Protein AF-A0A3D4GXV2-F1 (afdb_monomer)

pLDDT: mean 89.31, std 11.66, range [52.81, 98.31]

Foldseek 3Di:
DPDPDDDDDDPPPVVCVVVVHDDDDQDDDDPVLCVLCVVVLPPPVQHSRNLSVLQVDDDDDDDCPPVNVVVVVVSVSSND

Mean predicted aligned error: 8.09 Å

Solvent-accessible surface area (backbone atoms only — not comparable to full-atom values): 5125 Å² total; per-residue (Å²): 132,91,77,90,80,84,82,85,60,84,69,47,74,59,46,43,52,74,69,68,53,90,72,95,71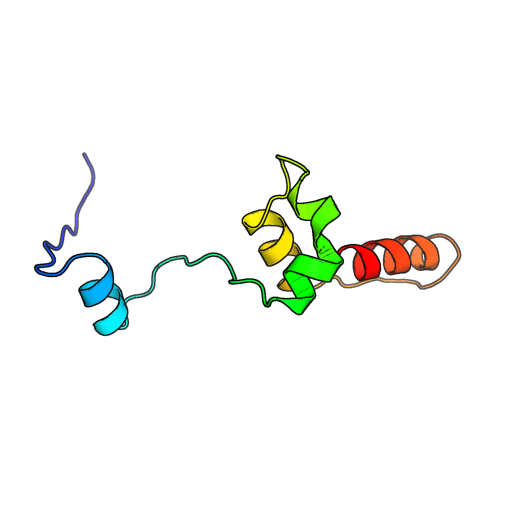,73,63,82,76,51,74,68,51,48,64,76,41,46,75,54,43,68,38,84,90,36,22,63,62,40,48,30,52,32,58,70,45,85,85,90,79,89,62,78,48,91,68,29,48,60,51,52,51,52,39,52,72,66,38,72

Sequence (80 aa):
MGYTDVVYLEGGTKAWSDAGLSFDRDRQLSKAEIQRYSRHLLVPEVGEKGQGKLLDAKVLMVGAGGLGSPAAYYLAAAGV

Structure (mmCIF, N/CA/C/O backbone):
data_AF-A0A3D4GXV2-F1
#
_entry.id   AF-A0A3D4GXV2-F1
#
loop_
_atom_site.group_PDB
_atom_site.id
_atom_site.type_symbol
_atom_site.label_atom_id
_atom_site.label_alt_id
_atom_site.label_comp_id
_atom_site.labe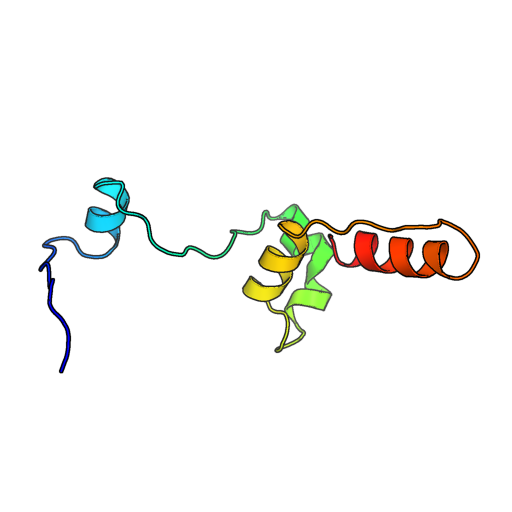l_asym_id
_atom_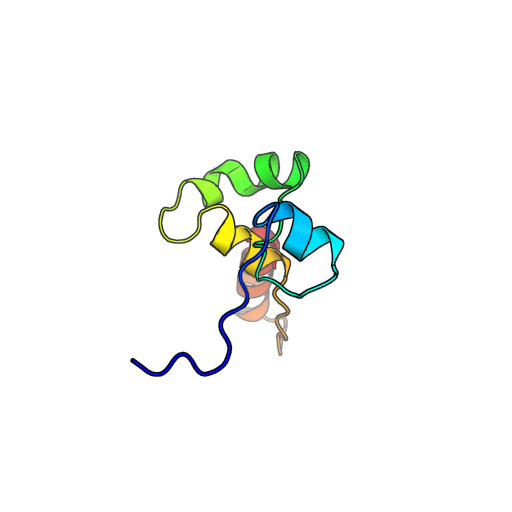site.label_entity_id
_atom_site.label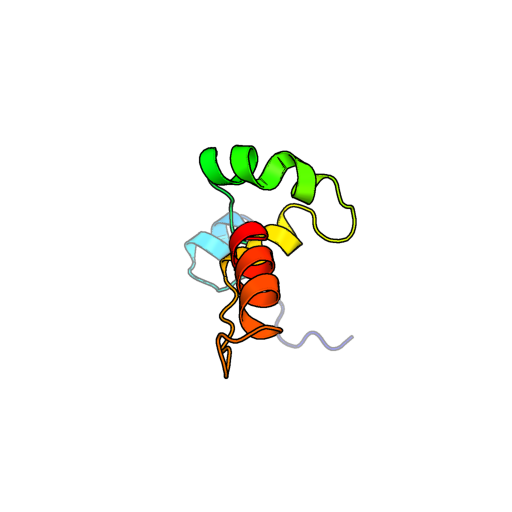_seq_id
_atom_site.pdbx_PDB_ins_code
_atom_site.Cartn_x
_atom_site.Cartn_y
_atom_site.Cartn_z
_atom_site.occupancy
_atom_site.B_iso_or_equiv
_atom_site.auth_seq_id
_atom_site.auth_comp_id
_atom_site.auth_asym_id
_atom_site.auth_atom_id
_atom_site.pdbx_PDB_model_num
ATOM 1 N N . MET A 1 1 ? -36.969 16.158 -8.151 1.00 52.81 1 MET A N 1
ATOM 2 C CA . MET A 1 1 ? -35.870 15.699 -7.277 1.00 52.81 1 MET A CA 1
ATOM 3 C C . MET A 1 1 ? -36.098 14.215 -7.032 1.00 52.81 1 MET A C 1
ATOM 5 O O . MET A 1 1 ? -37.126 13.871 -6.472 1.00 52.81 1 MET A O 1
ATOM 9 N N . GLY A 1 2 ? -35.264 13.349 -7.611 1.00 70.00 2 GLY A N 1
ATOM 10 C CA . GLY A 1 2 ? -35.539 11.917 -7.821 1.00 70.00 2 GLY A CA 1
ATOM 11 C C . GLY A 1 2 ? -35.196 10.998 -6.649 1.00 70.00 2 GLY A C 1
ATOM 12 O O . GLY A 1 2 ? -34.607 9.948 -6.871 1.00 70.00 2 GLY A O 1
ATOM 13 N N . TYR A 1 3 ? -35.527 11.381 -5.418 1.00 70.38 3 TYR A N 1
ATOM 14 C CA . TYR A 1 3 ? -35.396 10.470 -4.282 1.00 70.38 3 TYR A CA 1
ATOM 15 C C . TYR A 1 3 ? -36.677 9.639 -4.177 1.00 70.38 3 TYR A C 1
ATOM 17 O O . TYR A 1 3 ? -37.728 10.174 -3.837 1.00 70.38 3 TYR A O 1
ATOM 25 N N . THR A 1 4 ? -36.603 8.357 -4.536 1.00 77.19 4 THR A N 1
ATOM 26 C CA . THR A 1 4 ? -37.752 7.431 -4.514 1.00 77.19 4 THR A CA 1
ATOM 27 C C . THR A 1 4 ? -37.872 6.642 -3.216 1.00 77.19 4 THR A C 1
ATOM 29 O O . THR A 1 4 ? -38.919 6.053 -2.976 1.00 77.19 4 THR A O 1
ATOM 32 N N . ASP A 1 5 ? -36.830 6.641 -2.383 1.00 69.31 5 ASP A N 1
ATOM 33 C CA . ASP A 1 5 ? -36.796 5.884 -1.134 1.00 69.31 5 ASP A CA 1
ATOM 34 C C . ASP A 1 5 ? -36.032 6.675 -0.064 1.00 69.31 5 ASP A C 1
ATOM 36 O O . ASP A 1 5 ? -34.800 6.682 -0.015 1.00 69.31 5 ASP A O 1
ATOM 40 N N . VAL A 1 6 ? -36.772 7.459 0.721 1.00 69.31 6 VAL A N 1
ATOM 41 C CA . VAL A 1 6 ? -36.226 8.292 1.797 1.00 69.31 6 VAL A CA 1
ATOM 42 C C . VAL A 1 6 ? -36.674 7.693 3.118 1.00 69.31 6 VAL A C 1
ATOM 44 O O . VAL A 1 6 ? -37.855 7.731 3.455 1.00 69.31 6 VAL A O 1
ATOM 47 N N . VAL A 1 7 ? -35.721 7.175 3.884 1.00 69.81 7 VAL A N 1
ATOM 48 C CA . VAL A 1 7 ? -35.951 6.643 5.230 1.00 69.81 7 VAL A CA 1
ATOM 49 C C . VAL A 1 7 ? -35.433 7.627 6.274 1.00 69.81 7 VAL A C 1
ATOM 51 O O . VAL A 1 7 ? -34.274 8.038 6.246 1.00 69.81 7 VAL A O 1
ATOM 54 N N . TYR A 1 8 ? -36.312 8.020 7.198 1.00 67.56 8 TYR A N 1
ATOM 55 C CA . TYR A 1 8 ? -35.951 8.826 8.362 1.00 67.56 8 TYR A CA 1
ATOM 56 C C . TYR A 1 8 ? -35.465 7.893 9.471 1.00 67.56 8 TYR A C 1
ATOM 58 O O . TYR A 1 8 ? -36.239 7.081 9.975 1.00 67.56 8 TYR A O 1
ATOM 66 N N . LEU A 1 9 ? -34.187 7.986 9.843 1.00 67.44 9 LEU A N 1
ATOM 67 C CA . LEU A 1 9 ? -33.651 7.218 10.968 1.00 67.44 9 LEU A CA 1
ATOM 68 C C . LEU A 1 9 ? -33.625 8.077 12.216 1.00 67.44 9 LEU A C 1
ATOM 70 O O . LEU A 1 9 ? -32.770 8.956 12.359 1.00 67.44 9 LEU A O 1
ATOM 74 N N . GLU A 1 10 ? -34.491 7.753 13.166 1.00 72.31 10 GLU A N 1
ATOM 75 C CA . GLU A 1 10 ? -34.199 8.099 14.549 1.00 72.31 10 GLU A CA 1
ATOM 76 C C . GLU A 1 10 ? -32.894 7.398 14.970 1.00 72.31 10 GLU A C 1
ATOM 78 O O . GLU A 1 10 ? -32.734 6.192 14.797 1.00 72.31 10 GLU A O 1
ATOM 83 N N . GLY A 1 11 ? -31.921 8.164 15.473 1.00 71.12 11 GLY A N 1
ATOM 84 C CA . GLY A 1 11 ? -30.612 7.639 15.895 1.00 71.12 11 GLY A CA 1
ATOM 85 C C . GLY A 1 11 ? -29.460 7.793 14.887 1.00 71.12 11 GLY A C 1
ATOM 86 O O . GLY A 1 11 ? -28.320 7.448 15.212 1.00 71.12 11 GLY A O 1
ATOM 87 N N . GLY A 1 12 ? -29.708 8.364 13.702 1.00 77.25 12 GLY A N 1
ATOM 88 C CA . GLY A 1 12 ? -28.663 8.809 12.768 1.00 77.25 12 GLY A CA 1
ATOM 89 C C . GLY A 1 12 ? -27.771 7.692 12.199 1.00 77.25 12 GLY A C 1
ATOM 90 O O . GLY A 1 12 ? -28.180 6.543 12.055 1.00 77.25 12 GLY A O 1
ATOM 91 N N . THR A 1 13 ? -26.520 8.027 11.861 1.00 76.12 13 THR A N 1
ATOM 92 C CA . THR A 1 13 ? -25.569 7.109 11.192 1.00 76.12 13 THR A CA 1
ATOM 93 C C . THR A 1 13 ? -25.199 5.883 12.028 1.00 76.12 13 THR A C 1
ATOM 95 O O . THR A 1 13 ? -24.808 4.853 11.478 1.00 76.12 13 THR A O 1
ATOM 98 N N . LYS A 1 14 ? -25.333 5.975 13.355 1.00 75.69 14 LYS A N 1
ATOM 99 C CA . LYS A 1 14 ? -25.071 4.864 14.269 1.00 75.69 14 LYS A CA 1
ATOM 100 C C . LYS A 1 14 ? -26.162 3.799 14.162 1.00 75.69 14 LYS A C 1
ATOM 102 O O . LYS A 1 14 ? -25.836 2.648 13.909 1.00 75.69 14 LYS A O 1
ATOM 107 N N . ALA A 1 15 ? -27.433 4.205 14.219 1.00 81.75 15 ALA A N 1
ATOM 108 C CA . ALA A 1 15 ? -28.565 3.301 14.013 1.00 81.75 15 ALA A CA 1
ATOM 109 C C . ALA A 1 15 ? -28.530 2.631 12.624 1.00 81.75 15 ALA A C 1
ATOM 111 O O . ALA A 1 15 ? -28.824 1.447 12.505 1.00 81.75 15 ALA A O 1
ATOM 112 N N . TRP A 1 16 ? -28.094 3.356 11.586 1.00 78.06 16 TRP A N 1
ATOM 113 C CA . TRP A 1 16 ? -27.896 2.808 10.235 1.00 78.06 16 TRP A CA 1
ATOM 114 C C . TRP A 1 16 ? -26.831 1.704 10.188 1.00 78.06 16 TRP A C 1
ATOM 116 O O . TRP A 1 16 ? -27.046 0.651 9.591 1.00 78.06 16 TRP A O 1
ATOM 126 N N . SER A 1 17 ? -25.692 1.933 10.850 1.00 77.19 17 SER A N 1
ATOM 127 C CA . SER A 1 17 ? -24.621 0.941 10.976 1.00 77.19 17 SER A CA 1
ATOM 128 C C . SER A 1 17 ? -25.063 -0.274 11.795 1.00 77.19 17 SER A C 1
ATOM 130 O O . SER A 1 17 ? -24.733 -1.398 11.428 1.00 77.19 17 SER A O 1
ATOM 132 N N . ASP A 1 18 ? -25.797 -0.057 12.889 1.00 80.19 18 ASP A N 1
ATOM 133 C CA . ASP A 1 18 ? -26.287 -1.120 13.776 1.00 80.19 18 ASP A CA 1
ATOM 134 C C . ASP A 1 18 ? -27.377 -1.972 13.096 1.00 80.19 18 ASP A C 1
ATOM 136 O O . ASP A 1 18 ? -27.486 -3.167 13.359 1.00 80.19 18 ASP A O 1
ATOM 140 N N . ALA A 1 19 ? -28.132 -1.388 12.158 1.00 83.31 19 ALA A N 1
ATOM 141 C CA . ALA A 1 19 ? -29.098 -2.085 11.306 1.00 83.31 19 ALA A CA 1
ATOM 142 C C . ALA A 1 19 ? -28.448 -2.932 10.190 1.00 83.31 19 ALA A C 1
ATOM 144 O O . ALA A 1 19 ? -29.158 -3.561 9.406 1.00 83.31 19 ALA A O 1
ATOM 145 N N . GLY A 1 20 ? -27.112 -2.946 10.088 1.00 76.62 20 GLY A N 1
ATOM 146 C CA . GLY A 1 20 ? -26.379 -3.730 9.088 1.00 76.62 20 GLY A CA 1
ATOM 147 C C . GLY A 1 20 ? -26.513 -3.207 7.656 1.00 76.62 20 GLY A C 1
ATOM 148 O O . GLY A 1 20 ? -26.149 -3.903 6.709 1.00 76.62 20 GLY A O 1
ATOM 149 N N . LEU A 1 21 ? -27.030 -1.989 7.481 1.00 80.88 21 LEU A N 1
ATOM 150 C CA . LEU A 1 21 ? -27.130 -1.351 6.176 1.00 80.88 21 LEU A CA 1
ATOM 151 C C . LEU A 1 21 ? -25.734 -0.927 5.717 1.00 80.88 21 LEU A C 1
ATOM 153 O O . LEU A 1 21 ? -24.953 -0.371 6.489 1.00 80.88 21 LEU A O 1
ATOM 157 N N . SER A 1 22 ? -25.402 -1.195 4.454 1.00 66.56 22 SER A N 1
ATOM 158 C CA . SER A 1 22 ? -24.101 -0.830 3.898 1.00 66.56 22 SER A CA 1
ATOM 159 C C . SER A 1 22 ? -23.982 0.684 3.749 1.00 66.56 22 SER A C 1
ATOM 161 O O . SER A 1 22 ? -24.891 1.345 3.245 1.00 66.56 22 SER A O 1
ATOM 163 N N . PHE A 1 23 ? -22.833 1.227 4.121 1.00 71.38 23 PHE A N 1
ATOM 164 C CA . PHE A 1 23 ? -22.438 2.594 3.814 1.00 71.38 23 PHE A CA 1
ATOM 165 C C . PHE A 1 23 ? -20.931 2.594 3.564 1.00 71.38 23 PHE A C 1
ATOM 167 O O . PHE A 1 23 ? -20.191 1.803 4.153 1.00 71.38 23 PHE A O 1
ATOM 174 N N . ASP A 1 24 ? -20.496 3.441 2.638 1.00 71.50 24 ASP A N 1
ATOM 175 C CA . ASP A 1 24 ? -19.101 3.512 2.212 1.00 71.50 24 ASP A CA 1
ATOM 176 C C . ASP A 1 24 ? -18.254 4.114 3.349 1.00 71.50 24 ASP A C 1
ATOM 178 O O . ASP A 1 24 ? -18.314 5.319 3.608 1.00 71.50 24 ASP A O 1
ATOM 182 N N . ARG A 1 25 ? -17.531 3.268 4.099 1.00 73.00 25 ARG A N 1
ATOM 183 C CA . ARG A 1 25 ? -16.481 3.708 5.031 1.00 73.00 25 ARG A CA 1
ATOM 184 C C . ARG A 1 25 ? -15.141 3.569 4.332 1.00 73.00 25 ARG A C 1
ATOM 186 O O . ARG A 1 25 ? -14.782 2.474 3.906 1.00 73.00 25 ARG A O 1
ATOM 193 N N . ASP A 1 26 ? -14.370 4.650 4.324 1.00 83.56 26 ASP A N 1
ATOM 194 C CA . ASP A 1 26 ? -12.956 4.570 3.974 1.00 83.56 26 ASP A CA 1
ATOM 195 C C . ASP A 1 26 ? -12.224 3.646 4.969 1.00 83.56 26 ASP A C 1
ATOM 197 O O . ASP A 1 26 ? -12.551 3.605 6.163 1.00 83.56 26 ASP A O 1
ATOM 201 N N . ARG A 1 27 ? -11.235 2.886 4.479 1.00 89.31 27 ARG A N 1
ATOM 202 C CA . ARG A 1 27 ? -10.409 2.005 5.313 1.00 89.31 27 ARG A CA 1
ATOM 203 C C . ARG A 1 27 ? -9.768 2.791 6.453 1.00 89.31 27 ARG A C 1
ATOM 205 O O . ARG A 1 27 ? -9.097 3.796 6.233 1.00 89.31 27 ARG A O 1
ATOM 212 N N . GLN A 1 28 ? -9.904 2.273 7.670 1.00 92.88 28 GLN A N 1
ATOM 213 C CA . GLN A 1 28 ? -9.247 2.837 8.842 1.00 92.88 28 GLN A CA 1
ATOM 214 C C . GLN A 1 28 ? -7.805 2.322 8.937 1.00 92.88 28 GLN A C 1
ATOM 216 O O . GLN A 1 28 ? -7.577 1.112 8.951 1.00 92.88 28 GLN A O 1
ATOM 221 N N . LEU A 1 29 ? -6.833 3.235 9.002 1.00 96.25 29 LEU A N 1
ATOM 222 C CA . LEU A 1 29 ? -5.418 2.879 9.103 1.00 96.25 29 LEU A CA 1
ATOM 223 C C . LEU A 1 29 ? -5.041 2.516 10.545 1.00 96.25 29 LEU A C 1
ATOM 225 O O . LEU A 1 29 ? -5.394 3.206 11.504 1.00 96.25 29 LEU A O 1
ATOM 229 N N . SER A 1 30 ? -4.271 1.444 10.704 1.00 97.44 30 SER A N 1
ATOM 230 C CA . SER A 1 30 ? -3.633 1.096 11.970 1.00 97.44 30 SER A CA 1
ATOM 231 C C . SER A 1 30 ? -2.532 2.098 12.327 1.00 97.44 30 SER A C 1
ATOM 233 O O . SER A 1 30 ? -1.967 2.783 11.473 1.00 97.44 30 SER A O 1
ATOM 235 N N . LYS A 1 31 ? -2.142 2.141 13.606 1.00 97.88 31 LYS A N 1
ATOM 236 C CA . LYS A 1 31 ? -1.041 3.008 14.065 1.00 97.88 31 LYS A CA 1
ATOM 237 C C . LYS A 1 31 ? 0.270 2.748 13.312 1.00 97.88 31 LYS A C 1
ATOM 239 O O . LYS A 1 31 ? 1.000 3.691 13.021 1.00 97.88 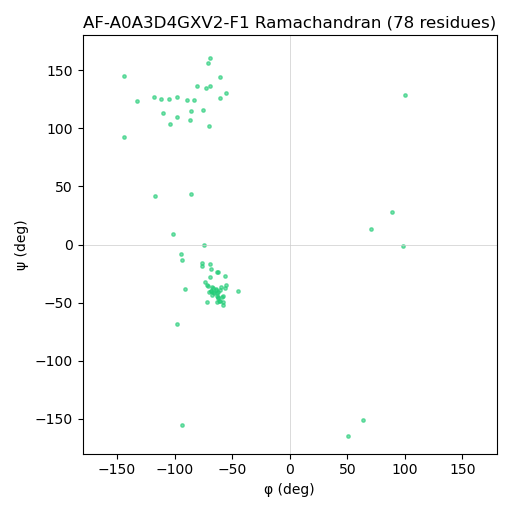31 LYS A O 1
ATOM 244 N N . ALA A 1 32 ? 0.555 1.485 12.990 1.00 98.12 32 ALA A N 1
ATOM 245 C CA . ALA A 1 32 ? 1.754 1.102 12.250 1.00 98.12 32 ALA A CA 1
ATOM 246 C C . ALA A 1 32 ? 1.715 1.603 10.796 1.00 98.12 32 ALA A C 1
ATOM 248 O O . ALA A 1 32 ? 2.723 2.093 10.290 1.00 98.12 32 ALA A O 1
ATOM 249 N N . GLU A 1 33 ? 0.553 1.542 10.141 1.00 97.88 33 GLU A N 1
ATOM 250 C CA . GLU A 1 33 ? 0.363 2.077 8.787 1.00 97.88 33 GLU A CA 1
ATOM 251 C C . GLU A 1 33 ? 0.460 3.603 8.773 1.00 97.88 33 GLU A C 1
ATOM 253 O O . GLU A 1 33 ? 1.171 4.152 7.937 1.00 97.88 33 GLU A O 1
ATOM 258 N N . ILE A 1 34 ? -0.158 4.291 9.738 1.00 97.94 34 ILE A N 1
ATOM 259 C CA . ILE A 1 34 ? -0.031 5.750 9.878 1.00 97.94 34 ILE A CA 1
ATOM 260 C C . ILE A 1 34 ? 1.439 6.143 10.044 1.00 97.94 34 ILE A C 1
ATOM 262 O O . ILE A 1 34 ? 1.910 7.074 9.395 1.00 97.94 34 ILE A O 1
ATOM 266 N N . GLN A 1 35 ? 2.193 5.418 10.874 1.00 98.19 35 GLN A N 1
ATOM 267 C CA . GLN A 1 35 ? 3.616 5.684 11.055 1.00 98.19 35 GLN A CA 1
ATOM 268 C C . GLN A 1 35 ? 4.402 5.462 9.753 1.00 98.19 35 GLN A C 1
ATOM 270 O O . GLN A 1 35 ? 5.163 6.342 9.338 1.00 98.19 35 GLN A O 1
ATOM 275 N N . ARG A 1 36 ? 4.195 4.314 9.093 1.00 98.19 36 ARG A N 1
ATOM 276 C CA . ARG A 1 36 ? 4.896 3.922 7.860 1.00 98.19 36 ARG A CA 1
ATOM 277 C C . ARG A 1 36 ? 4.604 4.866 6.692 1.00 98.19 36 ARG A C 1
ATOM 279 O O . ARG A 1 36 ? 5.530 5.230 5.975 1.00 98.19 36 ARG A O 1
ATOM 286 N N . TYR A 1 37 ? 3.350 5.279 6.526 1.00 98.31 37 TYR A N 1
ATOM 287 C CA . TYR A 1 37 ? 2.884 6.094 5.400 1.00 98.31 37 TYR A CA 1
ATOM 288 C C . TYR A 1 37 ? 2.708 7.574 5.745 1.00 98.31 37 TYR A C 1
ATOM 290 O O . TYR A 1 37 ? 2.214 8.331 4.917 1.00 98.31 37 TYR A O 1
ATOM 298 N N . SER A 1 38 ? 3.157 8.016 6.924 1.00 97.94 38 SER A N 1
ATOM 299 C CA . SER A 1 38 ? 3.012 9.395 7.421 1.00 97.94 38 SER A CA 1
ATOM 300 C C . SER A 1 38 ? 3.339 10.473 6.384 1.00 97.94 38 SER A C 1
ATOM 302 O O . SER A 1 38 ? 2.619 11.457 6.278 1.00 97.94 38 SER A O 1
ATOM 304 N N . ARG A 1 39 ? 4.386 10.277 5.572 1.00 98.19 39 ARG A N 1
ATOM 305 C CA . ARG A 1 39 ? 4.773 11.216 4.504 1.00 98.19 39 ARG A CA 1
ATOM 306 C C . ARG A 1 39 ? 3.845 11.182 3.289 1.00 98.19 39 ARG A C 1
ATOM 308 O O . ARG A 1 39 ? 3.665 12.216 2.660 1.00 98.19 39 ARG A O 1
ATOM 315 N N . HIS A 1 40 ? 3.265 10.029 2.960 1.00 97.88 40 HIS A N 1
ATOM 316 C CA . HIS A 1 40 ? 2.281 9.912 1.880 1.00 97.88 40 HIS A CA 1
ATOM 317 C C . HIS A 1 40 ? 0.959 10.577 2.276 1.00 97.88 40 HIS A C 1
ATOM 319 O O . HIS A 1 40 ? 0.339 11.232 1.448 1.00 97.88 40 HIS A O 1
ATOM 325 N N . LEU A 1 41 ? 0.576 10.489 3.557 1.00 97.44 41 LEU A N 1
ATOM 326 C CA . LEU A 1 41 ? -0.639 11.122 4.086 1.00 97.44 41 LEU A CA 1
ATOM 327 C C . LEU A 1 41 ? -0.624 12.654 3.975 1.00 97.44 41 LEU A C 1
ATOM 329 O O . LEU A 1 41 ? -1.684 13.270 3.944 1.00 97.44 41 LEU A O 1
ATOM 333 N N . LEU A 1 42 ? 0.561 13.268 3.902 1.00 97.75 42 LEU A N 1
ATOM 334 C CA . LEU A 1 42 ? 0.713 14.715 3.724 1.00 97.75 42 LEU A CA 1
ATOM 335 C C . LEU A 1 42 ? 0.453 15.178 2.284 1.00 97.75 42 LEU A C 1
ATOM 337 O O . LEU A 1 42 ? 0.288 16.376 2.068 1.00 97.75 42 LEU A O 1
ATOM 341 N N . VAL A 1 43 ? 0.439 14.266 1.306 1.00 97.81 43 VAL A N 1
ATOM 342 C CA . VAL A 1 43 ? 0.138 14.594 -0.093 1.00 97.81 43 VAL A CA 1
ATOM 343 C C . VAL A 1 43 ? -1.375 14.809 -0.214 1.00 97.81 43 VAL A C 1
ATOM 345 O O . VAL A 1 43 ? -2.117 13.846 0.011 1.00 97.81 43 VAL A O 1
ATOM 348 N N . PRO A 1 44 ? -1.855 16.024 -0.553 1.00 95.44 44 PRO A N 1
ATOM 349 C CA . PRO A 1 44 ? -3.284 16.351 -0.546 1.00 95.44 44 PRO A CA 1
ATOM 350 C C . PRO A 1 44 ? -4.146 15.414 -1.398 1.00 95.44 44 PRO A C 1
ATOM 352 O O . PRO A 1 44 ? -5.273 15.093 -1.030 1.00 95.44 44 PRO A O 1
ATOM 355 N N . GLU A 1 45 ? -3.607 14.945 -2.521 1.00 96.31 45 GLU A N 1
ATOM 356 C CA . GLU A 1 45 ? -4.282 14.053 -3.462 1.00 96.31 45 GLU A CA 1
ATOM 357 C C . GLU A 1 45 ? -4.351 12.598 -2.970 1.00 96.31 45 GLU A C 1
ATOM 359 O O . GLU A 1 45 ? -5.161 11.818 -3.475 1.00 96.31 45 GLU A O 1
ATOM 364 N N . VAL A 1 46 ? -3.516 12.223 -1.994 1.00 96.44 46 VAL A N 1
ATOM 365 C CA . VAL A 1 46 ? -3.496 10.883 -1.394 1.00 96.44 46 VAL A CA 1
ATOM 366 C C . VAL A 1 46 ? -4.288 10.906 -0.090 1.00 96.44 46 VAL A C 1
ATOM 368 O O . VAL A 1 46 ? -5.366 10.315 -0.020 1.00 96.44 46 VAL A O 1
A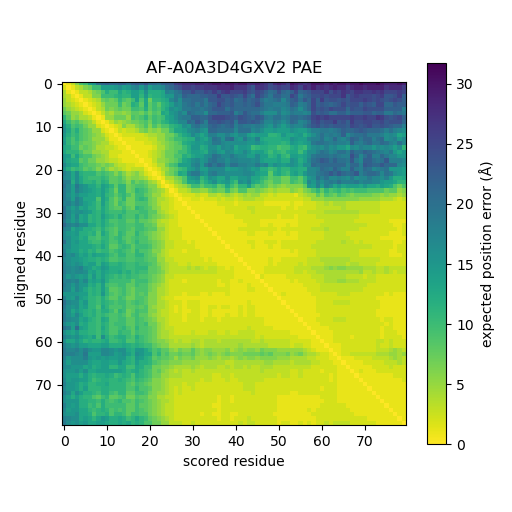TOM 371 N N . GLY A 1 47 ? -3.791 11.597 0.938 1.00 96.62 47 GLY A N 1
ATOM 372 C CA . GLY A 1 47 ? -4.386 11.587 2.276 1.00 96.62 47 GLY A CA 1
ATOM 373 C C . GLY A 1 47 ? -4.644 10.174 2.826 1.00 96.62 47 GLY A C 1
ATOM 374 O O . GLY A 1 47 ? -4.156 9.166 2.311 1.00 96.62 47 GLY A O 1
ATOM 375 N N . GLU A 1 48 ? -5.454 10.076 3.880 1.00 95.88 48 GLU A N 1
ATOM 376 C CA . GLU A 1 48 ? -5.820 8.775 4.465 1.00 95.88 48 GLU A CA 1
ATOM 377 C C . GLU A 1 48 ? -6.677 7.932 3.515 1.00 95.88 48 GLU A C 1
ATOM 379 O O . GLU A 1 48 ? -6.430 6.738 3.349 1.00 95.88 48 GLU A O 1
ATOM 384 N N . LYS A 1 49 ? -7.632 8.564 2.823 1.00 95.06 49 LYS A N 1
ATOM 385 C CA . LYS A 1 49 ? -8.531 7.900 1.869 1.00 95.06 49 LYS A CA 1
ATOM 386 C C . LYS A 1 49 ? -7.771 7.247 0.713 1.00 95.06 49 LYS A C 1
ATOM 388 O O . LYS A 1 49 ? -8.027 6.095 0.373 1.00 95.06 49 LYS A O 1
ATOM 393 N N . GLY A 1 50 ? -6.847 7.973 0.088 1.00 96.69 50 GLY A N 1
ATOM 394 C CA . GLY A 1 50 ? -6.035 7.465 -1.016 1.00 96.69 50 GLY A CA 1
ATOM 395 C C . GLY A 1 50 ? -5.054 6.393 -0.557 1.00 96.69 50 GLY A C 1
ATOM 396 O O . GLY A 1 50 ? -4.926 5.373 -1.229 1.00 96.69 50 GLY A O 1
ATOM 397 N N . GLN A 1 51 ? -4.435 6.559 0.616 1.00 98.25 51 GLN A N 1
ATOM 398 C CA . GLN A 1 51 ? -3.561 5.528 1.178 1.00 98.25 51 GLN A CA 1
ATOM 399 C C . GLN A 1 51 ? -4.334 4.243 1.516 1.00 98.25 51 GLN A C 1
ATOM 401 O O . GLN A 1 51 ? -3.843 3.151 1.239 1.00 98.25 51 GLN A O 1
ATOM 406 N N . GLY A 1 52 ? -5.555 4.361 2.048 1.00 97.12 52 GLY A N 1
ATOM 407 C CA . GLY A 1 52 ? -6.457 3.228 2.260 1.00 97.12 52 GLY A CA 1
ATOM 408 C C . GLY A 1 52 ? -6.768 2.492 0.956 1.00 97.12 52 GLY A C 1
ATOM 409 O O . GLY A 1 52 ? -6.622 1.276 0.892 1.00 97.12 52 GLY A O 1
ATOM 410 N N . LYS A 1 53 ? -7.077 3.233 -0.118 1.00 96.25 53 LYS A N 1
ATOM 411 C CA . LYS A 1 53 ? -7.292 2.652 -1.454 1.00 96.25 53 LYS A CA 1
ATOM 412 C C . LYS A 1 53 ? -6.067 1.921 -1.999 1.00 96.25 53 LYS A C 1
ATOM 414 O O . LYS A 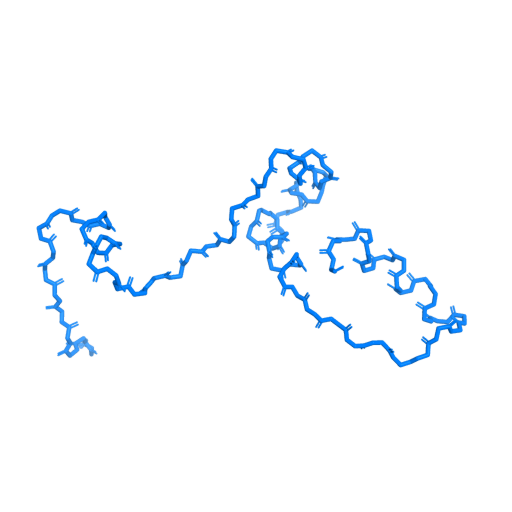1 53 ? -6.243 0.885 -2.627 1.00 96.25 53 LYS A O 1
ATOM 419 N N . LEU A 1 54 ? -4.856 2.444 -1.787 1.00 97.56 54 LEU A N 1
ATOM 420 C CA . LEU A 1 54 ? -3.622 1.756 -2.184 1.00 97.56 54 LEU A CA 1
ATOM 421 C C . LEU A 1 54 ? -3.465 0.436 -1.424 1.00 97.56 54 LEU A C 1
ATOM 423 O O . LEU A 1 54 ? -3.214 -0.581 -2.053 1.00 97.56 54 LEU A O 1
ATOM 427 N N . LEU A 1 55 ? -3.709 0.437 -0.112 1.00 97.69 55 LEU A N 1
ATOM 428 C CA . LEU A 1 55 ? -3.602 -0.760 0.728 1.00 97.69 55 LEU A CA 1
ATOM 429 C C . LEU A 1 55 ? -4.668 -1.829 0.455 1.00 97.69 55 LEU A C 1
ATOM 431 O O . LEU A 1 55 ? -4.481 -2.984 0.843 1.00 97.69 55 LEU A O 1
ATOM 435 N N . ASP A 1 56 ? -5.792 -1.450 -0.151 1.00 96.44 56 ASP A N 1
ATOM 436 C CA . ASP A 1 56 ? -6.838 -2.376 -0.601 1.00 96.44 56 ASP A CA 1
ATOM 437 C C . ASP A 1 56 ? -6.682 -2.770 -2.081 1.00 96.44 56 ASP A C 1
ATOM 439 O O . ASP A 1 56 ? -7.401 -3.646 -2.578 1.00 96.44 56 ASP A O 1
ATOM 443 N N . ALA A 1 57 ? -5.760 -2.128 -2.806 1.00 97.50 57 ALA A N 1
ATOM 444 C CA . ALA A 1 57 ? -5.544 -2.385 -4.218 1.00 97.50 57 ALA A CA 1
ATOM 445 C C . ALA A 1 57 ? -4.890 -3.753 -4.445 1.00 97.50 57 ALA A C 1
ATOM 447 O O . ALA A 1 57 ? -4.217 -4.325 -3.595 1.00 97.50 57 ALA A O 1
ATOM 448 N N . LYS A 1 58 ? -5.095 -4.293 -5.647 1.00 97.81 58 LYS A N 1
ATOM 449 C CA . LYS A 1 58 ? -4.429 -5.509 -6.116 1.00 97.81 58 LYS A CA 1
ATOM 450 C C . LYS A 1 58 ? -3.914 -5.246 -7.516 1.00 97.81 58 LYS A C 1
ATOM 452 O O . LYS A 1 58 ? -4.693 -4.891 -8.399 1.00 97.81 58 LYS A O 1
ATOM 457 N N . VAL A 1 59 ? -2.615 -5.428 -7.720 1.00 97.19 59 VAL A N 1
ATOM 458 C CA . VAL A 1 59 ? -1.969 -5.198 -9.015 1.00 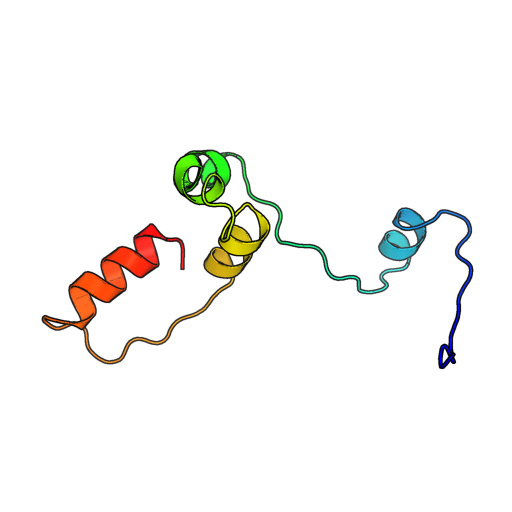97.19 59 VAL A CA 1
ATOM 459 C C . VAL A 1 59 ? -1.370 -6.499 -9.530 1.00 97.19 59 VAL A C 1
ATOM 461 O O . VAL A 1 59 ? -0.593 -7.158 -8.845 1.00 97.19 59 VAL A O 1
ATOM 464 N N . LEU A 1 60 ? -1.724 -6.856 -10.764 1.00 97.56 60 LEU A N 1
ATOM 465 C CA . LEU A 1 60 ? -1.067 -7.923 -11.510 1.00 97.56 60 LEU A CA 1
ATOM 466 C C . LEU A 1 60 ? 0.105 -7.329 -12.296 1.00 97.56 60 LEU A C 1
ATOM 468 O O . LEU A 1 60 ? -0.090 -6.426 -13.107 1.00 97.56 60 LEU A O 1
ATOM 472 N N . MET A 1 61 ? 1.307 -7.864 -12.091 1.00 95.94 61 MET A N 1
ATOM 473 C CA . MET A 1 61 ? 2.500 -7.474 -12.839 1.00 95.94 61 MET A CA 1
ATOM 474 C C . MET A 1 61 ? 2.972 -8.616 -13.736 1.00 95.94 61 MET A C 1
ATOM 476 O O . MET A 1 61 ? 3.235 -9.719 -13.260 1.00 95.94 61 MET A O 1
ATOM 480 N N . VAL A 1 62 ? 3.113 -8.340 -15.034 1.00 96.56 62 VAL A N 1
ATOM 481 C CA . VAL A 1 62 ? 3.628 -9.304 -16.012 1.00 96.56 62 VAL A CA 1
ATOM 482 C C . VAL A 1 62 ? 5.069 -8.944 -16.355 1.00 96.56 62 VAL A C 1
ATOM 484 O O . VAL A 1 62 ? 5.332 -8.006 -17.104 1.00 96.56 62 VAL A O 1
ATOM 487 N N . GLY A 1 63 ? 5.997 -9.718 -15.795 1.00 95.06 63 GLY A N 1
ATOM 488 C CA . GLY A 1 63 ? 7.435 -9.556 -15.988 1.00 95.06 63 GLY A CA 1
ATOM 489 C C . GLY A 1 63 ? 8.121 -8.840 -14.823 1.00 95.06 63 GLY A C 1
ATOM 490 O O . GLY A 1 63 ? 7.730 -7.751 -14.423 1.00 95.06 63 GLY A O 1
ATOM 491 N N . ALA A 1 64 ? 9.194 -9.452 -14.318 1.00 93.88 64 ALA A N 1
ATOM 492 C CA . ALA A 1 64 ? 10.031 -8.949 -13.222 1.00 93.88 64 ALA A CA 1
ATOM 493 C C . ALA A 1 64 ? 11.474 -8.679 -13.700 1.00 93.88 64 ALA A C 1
ATOM 495 O O . ALA A 1 64 ? 12.450 -9.061 -13.061 1.00 93.88 64 ALA A O 1
ATOM 496 N N . GLY A 1 65 ? 11.599 -8.094 -14.897 1.00 95.50 65 GLY A N 1
ATOM 497 C CA . GLY A 1 65 ? 12.874 -7.675 -15.491 1.00 95.50 65 GLY A CA 1
ATOM 498 C C . GLY A 1 65 ? 13.202 -6.208 -15.192 1.00 95.50 65 GLY A C 1
ATOM 499 O O . GLY A 1 65 ? 12.676 -5.628 -14.248 1.00 95.50 65 GLY A O 1
ATOM 500 N N . GLY A 1 66 ? 14.013 -5.565 -16.037 1.00 97.75 66 GLY A N 1
ATOM 501 C CA . GLY A 1 66 ? 14.498 -4.193 -15.799 1.00 97.75 66 GLY A CA 1
ATOM 502 C C . GLY A 1 66 ? 13.414 -3.123 -15.594 1.00 97.75 66 GLY A C 1
ATOM 503 O O . GLY A 1 66 ? 13.654 -2.154 -14.885 1.00 97.75 66 GLY A O 1
ATOM 504 N N . LEU A 1 67 ? 12.217 -3.313 -16.160 1.00 96.06 67 LEU A N 1
ATOM 505 C CA . LEU A 1 67 ? 11.068 -2.421 -15.951 1.00 96.06 67 LEU A CA 1
ATOM 506 C C . LEU A 1 67 ? 10.187 -2.854 -14.770 1.00 96.06 67 LEU A C 1
ATOM 508 O O . LEU A 1 67 ? 9.694 -2.013 -14.023 1.00 96.06 67 LEU A O 1
ATOM 512 N N . GLY A 1 68 ? 10.004 -4.165 -14.590 1.00 97.56 68 GLY A N 1
ATOM 513 C CA . GLY A 1 68 ? 9.149 -4.720 -13.540 1.00 97.56 68 GLY A CA 1
ATOM 514 C C . GLY A 1 68 ? 9.731 -4.524 -12.144 1.00 97.56 68 GLY A C 1
ATOM 515 O O . GLY A 1 68 ? 9.017 -4.129 -11.231 1.00 97.56 68 GLY A O 1
ATOM 516 N N . SER A 1 69 ? 11.041 -4.713 -11.981 1.00 97.25 69 SER A N 1
ATOM 517 C CA . SER A 1 69 ? 11.715 -4.583 -10.685 1.00 97.25 69 SER A CA 1
ATOM 518 C C . SER A 1 69 ? 11.540 -3.207 -10.023 1.00 97.25 69 SER A C 1
ATOM 520 O O . SER A 1 69 ? 11.100 -3.171 -8.871 1.00 97.25 69 SER A O 1
ATOM 522 N N . PRO A 1 70 ? 11.813 -2.065 -10.692 1.00 97.62 70 PRO A N 1
ATOM 523 C CA . PRO A 1 70 ? 11.575 -0.758 -10.081 1.00 97.62 70 PRO A CA 1
ATOM 524 C C . PRO A 1 70 ? 10.081 -0.471 -9.878 1.00 97.62 70 PRO A C 1
ATOM 526 O O . PRO A 1 70 ? 9.712 0.100 -8.854 1.00 97.62 70 PRO A O 1
ATOM 529 N N . ALA A 1 71 ? 9.207 -0.899 -10.795 1.00 98.00 71 ALA A N 1
ATOM 530 C CA . ALA A 1 71 ? 7.765 -0.722 -10.632 1.00 98.00 71 ALA A CA 1
ATOM 531 C C . ALA A 1 71 ? 7.236 -1.469 -9.393 1.00 98.00 71 ALA A C 1
ATOM 533 O O . ALA A 1 71 ? 6.518 -0.888 -8.581 1.00 98.00 71 ALA A O 1
ATOM 534 N N . ALA A 1 72 ? 7.638 -2.730 -9.205 1.00 97.50 72 ALA A N 1
ATOM 535 C CA . ALA A 1 72 ? 7.245 -3.547 -8.060 1.00 97.50 72 ALA A CA 1
ATOM 536 C C . ALA A 1 72 ? 7.747 -2.946 -6.745 1.00 97.50 72 ALA A C 1
ATOM 538 O O . ALA A 1 72 ? 7.007 -2.900 -5.764 1.00 97.50 72 ALA A O 1
ATOM 539 N N . TYR A 1 73 ? 8.982 -2.434 -6.741 1.00 97.75 73 TYR A N 1
ATOM 540 C CA . TYR A 1 73 ? 9.559 -1.770 -5.578 1.00 97.75 73 TYR A CA 1
ATOM 541 C C . TYR A 1 73 ? 8.712 -0.574 -5.126 1.00 97.75 73 TYR A C 1
ATOM 543 O O . TYR A 1 73 ? 8.367 -0.476 -3.948 1.00 97.75 73 TYR A O 1
ATOM 551 N N . TYR A 1 74 ? 8.333 0.316 -6.050 1.00 97.94 74 TYR A N 1
ATOM 552 C CA . TYR A 1 74 ? 7.539 1.495 -5.700 1.00 97.94 74 TYR A CA 1
ATOM 553 C C . TYR A 1 74 ? 6.091 1.162 -5.339 1.00 97.94 74 TYR A C 1
ATOM 555 O O . TYR A 1 74 ? 5.554 1.793 -4.433 1.00 97.94 74 TYR A O 1
ATOM 563 N N . LEU A 1 75 ? 5.478 0.156 -5.971 1.00 97.81 75 LEU A N 1
ATOM 564 C CA . LEU A 1 75 ? 4.146 -0.323 -5.584 1.00 97.81 75 LEU A CA 1
ATOM 565 C C . LEU A 1 75 ? 4.149 -0.864 -4.147 1.00 97.81 75 LEU A C 1
ATOM 567 O O . LEU A 1 75 ? 3.353 -0.420 -3.322 1.00 97.81 75 LEU A O 1
ATOM 571 N N . ALA A 1 76 ? 5.114 -1.721 -3.808 1.00 97.50 76 ALA A N 1
ATOM 572 C CA . ALA A 1 76 ? 5.254 -2.251 -2.453 1.00 97.50 76 ALA A CA 1
ATOM 573 C C . ALA A 1 76 ? 5.579 -1.150 -1.423 1.00 97.50 76 ALA A C 1
ATOM 575 O O . ALA A 1 76 ? 5.079 -1.164 -0.295 1.00 97.50 76 ALA A O 1
ATOM 576 N N . ALA A 1 77 ? 6.405 -0.165 -1.795 1.00 97.62 77 ALA A N 1
ATOM 577 C CA . ALA A 1 77 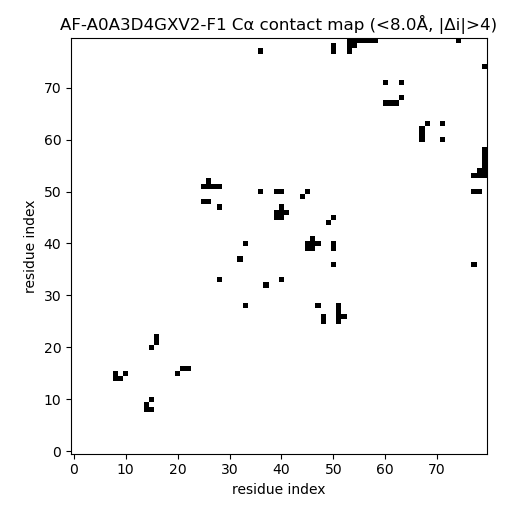? 6.708 0.981 -0.940 1.00 97.62 77 ALA A CA 1
ATOM 578 C C . ALA A 1 77 ? 5.482 1.884 -0.718 1.00 97.62 77 ALA A C 1
ATOM 580 O O . ALA A 1 77 ? 5.286 2.374 0.394 1.00 97.62 77 ALA A O 1
ATOM 581 N N . ALA A 1 78 ? 4.643 2.063 -1.743 1.00 97.88 78 ALA A N 1
ATOM 582 C CA . ALA A 1 78 ? 3.375 2.785 -1.660 1.00 97.88 78 ALA A CA 1
ATOM 583 C C . ALA A 1 78 ? 2.320 2.039 -0.826 1.00 97.88 78 ALA A C 1
ATOM 585 O O . ALA A 1 78 ? 1.373 2.662 -0.351 1.00 97.88 78 ALA A O 1
ATOM 586 N N . GLY A 1 79 ? 2.521 0.740 -0.587 1.00 97.25 79 GLY A N 1
ATOM 587 C CA . GLY A 1 79 ? 1.615 -0.098 0.189 1.00 97.25 79 GLY A CA 1
ATOM 588 C C . GLY A 1 79 ? 0.520 -0.740 -0.645 1.00 97.25 79 GLY A C 1
ATOM 589 O O . GLY A 1 79 ? -0.542 -0.975 -0.097 1.00 97.25 79 GLY A O 1
ATOM 590 N N . VAL A 1 80 ? 0.768 -0.981 -1.933 1.00 97.06 80 VAL A N 1
ATOM 591 C CA . VAL A 1 80 ? -0.067 -1.850 -2.778 1.00 97.06 80 VAL A CA 1
ATOM 592 C C . VAL A 1 80 ? 0.181 -3.317 -2.444 1.00 97.06 80 VAL A C 1
ATOM 594 O O . VAL A 1 80 ? 1.352 -3.654 -2.147 1.00 97.06 80 VAL A O 1
#

Radius of gyration: 18.75 Å; Cα contacts (8 Å, |Δi|>4): 48; chains: 1; bounding box: 52×26×32 Å

Secondary structure (DSSP, 8-state):
---------TTHHHHHHHTT----PPPPPPHHHHHHHHHHHTSTTTHHHHHHHHHH--------STTHHHHHHHHHHHT-